Protein AF-A0A9D7S8V2-F1 (afdb_monomer_lite)

Radius of gyration: 15.53 Å; chains: 1; bounding box: 40×27×44 Å

Foldseek 3Di:
DDLPFDKDWDQDLPDNFKIKIKGWDWDADPPPVDGDIWTFFIFIWMWGCPPPVRNIDTPGPGHTDGGGTWDSDDFDKDQDPVNRDMDTDTHHDPPRD

Secondary structure (DSSP, 8-state):
-------EEEEETTEEEEEEEEEEEEEEE--TTS-EEEEEEEEEEEEETTSGGGT-EEEEEEEEEEEEEE-SS--EEEE-TTSS-EEEE-PBPSS--

Structure (mmCIF, N/CA/C/O backbone):
data_AF-A0A9D7S8V2-F1
#
_entry.id   AF-A0A9D7S8V2-F1
#
loop_
_atom_site.group_PDB
_atom_site.id
_atom_site.type_symbol
_atom_site.label_atom_id
_atom_site.label_alt_id
_atom_site.label_comp_id
_atom_site.label_asym_id
_atom_site.label_entity_id
_atom_site.label_seq_id
_atom_site.pdbx_PDB_ins_code
_atom_site.Cartn_x
_atom_site.Cartn_y
_atom_site.Cartn_z
_atom_site.occupancy
_atom_site.B_iso_or_equiv
_atom_site.auth_seq_id
_atom_site.auth_comp_id
_atom_site.auth_asym_id
_atom_site.auth_atom_id
_atom_site.pdbx_PDB_model_num
ATOM 1 N N . MET A 1 1 ? 4.773 19.030 -14.272 1.00 32.81 1 MET A N 1
ATOM 2 C CA . MET A 1 1 ? 4.526 17.577 -14.368 1.00 32.81 1 MET A CA 1
ATOM 3 C C . MET A 1 1 ? 4.201 17.094 -12.968 1.00 32.81 1 MET A C 1
ATOM 5 O O . MET A 1 1 ? 5.073 17.131 -12.114 1.00 32.81 1 MET A O 1
ATOM 9 N N . GLN A 1 2 ? 2.929 16.815 -12.694 1.00 28.98 2 GLN A N 1
ATOM 10 C CA . GLN A 1 2 ? 2.450 16.420 -11.370 1.00 28.98 2 GLN A CA 1
ATOM 11 C C . GLN A 1 2 ? 2.444 14.891 -11.326 1.00 28.98 2 GLN A C 1
ATOM 13 O O . GLN A 1 2 ? 1.651 14.265 -12.023 1.00 28.98 2 GLN A O 1
ATOM 18 N N . LEU A 1 3 ? 3.374 14.294 -10.577 1.00 36.06 3 LEU A N 1
ATOM 19 C CA . LEU A 1 3 ? 3.344 12.865 -10.270 1.00 36.06 3 LEU A CA 1
ATOM 20 C C . LEU A 1 3 ? 2.134 12.625 -9.362 1.00 36.06 3 LEU A C 1
ATOM 22 O O . LEU A 1 3 ? 2.135 13.013 -8.195 1.00 36.06 3 LEU A O 1
ATOM 26 N N . LEU A 1 4 ? 1.066 12.054 -9.916 1.00 40.12 4 LEU A N 1
ATOM 27 C CA . LEU A 1 4 ? -0.081 11.600 -9.136 1.00 40.12 4 LEU A CA 1
ATOM 28 C C . LEU A 1 4 ? 0.312 10.292 -8.444 1.00 40.12 4 LEU A C 1
ATOM 30 O O . LEU A 1 4 ? 0.123 9.208 -8.990 1.00 40.12 4 LEU A O 1
ATOM 34 N N . MET A 1 5 ? 0.875 10.394 -7.239 1.00 42.72 5 MET A N 1
ATOM 35 C CA . MET A 1 5 ? 0.991 9.239 -6.353 1.00 42.72 5 MET A CA 1
ATOM 36 C C . MET A 1 5 ? -0.406 8.847 -5.859 1.00 42.72 5 MET A C 1
ATOM 38 O O . MET A 1 5 ? -0.986 9.510 -4.998 1.00 42.72 5 MET A O 1
ATOM 42 N N . GLN A 1 6 ? -0.953 7.777 -6.430 1.00 58.66 6 GLN A N 1
ATOM 43 C CA . GLN A 1 6 ? -2.271 7.245 -6.088 1.00 58.66 6 GLN A CA 1
ATOM 44 C C . GLN A 1 6 ? -2.144 6.320 -4.870 1.00 58.66 6 GLN A C 1
ATOM 46 O O . GLN A 1 6 ? -1.473 5.291 -4.937 1.00 58.66 6 GLN A O 1
ATOM 51 N N . HIS A 1 7 ? -2.791 6.690 -3.767 1.00 56.12 7 HIS A N 1
ATOM 52 C CA . HIS A 1 7 ? -2.825 5.932 -2.516 1.00 56.12 7 HIS A CA 1
ATOM 53 C C . HIS A 1 7 ? -4.274 5.558 -2.200 1.00 56.12 7 HIS A C 1
ATOM 55 O O . HIS A 1 7 ? -5.143 6.427 -2.244 1.00 56.12 7 HIS A O 1
ATOM 61 N N . TYR A 1 8 ? -4.533 4.293 -1.860 1.00 61.78 8 TYR A N 1
ATOM 62 C CA . TYR A 1 8 ? -5.867 3.832 -1.465 1.00 61.78 8 TYR A CA 1
ATOM 63 C C . TYR A 1 8 ? -5.847 3.280 -0.042 1.00 61.78 8 TYR A C 1
ATOM 65 O O . TYR A 1 8 ? -5.022 2.424 0.284 1.00 61.78 8 TYR A O 1
ATOM 73 N N . LEU A 1 9 ? -6.769 3.774 0.784 1.00 58.94 9 LEU A N 1
ATOM 74 C CA . LEU A 1 9 ? -6.957 3.377 2.176 1.00 58.94 9 LEU A CA 1
ATOM 75 C C . LEU A 1 9 ? -8.248 2.559 2.297 1.00 58.94 9 LEU A C 1
ATOM 77 O O . LEU A 1 9 ? -9.310 3.038 1.898 1.00 58.94 9 LEU A O 1
ATOM 81 N N . PHE A 1 10 ? -8.166 1.363 2.878 1.00 67.50 10 PHE A N 1
ATOM 82 C CA . PHE A 1 10 ? -9.331 0.514 3.145 1.00 67.50 10 PHE A CA 1
ATOM 83 C C . PHE A 1 10 ? -9.467 0.239 4.645 1.00 67.50 10 PHE A C 1
ATOM 85 O O . PHE A 1 10 ? -8.450 -0.043 5.286 1.00 67.50 10 PHE A O 1
ATOM 92 N N . PRO A 1 11 ? -10.687 0.285 5.214 1.00 64.44 11 PRO A N 1
ATOM 93 C CA . PRO A 1 11 ? -10.923 -0.207 6.567 1.00 64.44 11 PRO A CA 1
ATOM 94 C C . PRO A 1 11 ? -10.683 -1.719 6.609 1.00 64.44 11 PRO A C 1
ATOM 96 O O . PRO A 1 11 ? -11.072 -2.450 5.695 1.00 64.44 11 PRO A O 1
ATOM 99 N N . MET A 1 12 ? -10.034 -2.201 7.664 1.00 60.66 12 MET A N 1
ATOM 100 C CA . MET A 1 12 ? -9.774 -3.622 7.845 1.00 60.66 12 MET A CA 1
ATOM 101 C C . MET A 1 12 ? -11.043 -4.326 8.341 1.00 60.66 12 MET A C 1
ATOM 103 O O . MET A 1 12 ? -11.656 -3.906 9.317 1.00 60.66 12 MET A O 1
ATOM 107 N N . PHE A 1 13 ? -11.418 -5.446 7.715 1.00 58.00 13 PHE A N 1
ATOM 108 C CA . PHE A 1 13 ? -12.693 -6.143 7.965 1.00 58.00 13 PHE A CA 1
ATOM 109 C C . PHE A 1 13 ? -12.960 -6.597 9.409 1.00 58.00 13 PHE A C 1
ATOM 111 O O . PHE A 1 13 ? -14.083 -6.975 9.728 1.00 58.00 13 PHE A O 1
ATOM 118 N N . LYS A 1 14 ? -11.958 -6.574 10.293 1.00 62.38 14 LYS A N 1
ATOM 119 C CA . LYS A 1 14 ? -12.080 -7.018 11.691 1.00 62.38 14 LYS A CA 1
ATOM 120 C C . LYS A 1 14 ? -11.806 -5.927 12.726 1.00 62.38 14 LYS A C 1
ATOM 122 O O . LYS A 1 14 ? -11.785 -6.233 13.914 1.00 62.38 14 LYS A O 1
ATOM 127 N N . SER A 1 15 ? -11.582 -4.682 12.307 1.00 69.88 15 SER A N 1
ATOM 128 C CA . SER A 1 15 ? -11.286 -3.587 13.231 1.00 69.88 15 SER A CA 1
ATOM 129 C C . SER A 1 15 ? -11.705 -2.243 12.647 1.00 69.88 15 SER A C 1
ATOM 131 O O . SER A 1 15 ? -11.248 -1.848 11.580 1.00 69.88 15 SER A O 1
ATOM 133 N N . GLU A 1 16 ? -12.541 -1.515 13.386 1.00 79.06 16 GLU A N 1
ATOM 134 C CA . GLU A 1 16 ? -13.035 -0.187 12.993 1.00 79.06 16 GLU A CA 1
ATOM 135 C C . GLU A 1 16 ? -11.929 0.884 12.977 1.00 79.06 16 GLU A C 1
ATOM 137 O O . GLU A 1 16 ? -12.075 1.925 12.338 1.00 79.06 16 GLU A O 1
ATOM 142 N N . ASN A 1 17 ? -10.805 0.618 13.651 1.00 89.56 17 ASN A N 1
ATOM 143 C CA . ASN A 1 17 ? -9.698 1.563 13.805 1.00 89.56 17 ASN A CA 1
ATOM 144 C C . ASN A 1 17 ? -8.427 1.144 13.066 1.00 89.56 17 ASN A C 1
ATOM 146 O O . ASN A 1 17 ? -7.435 1.865 13.130 1.00 89.56 17 ASN A O 1
ATOM 150 N N . GLN A 1 18 ? -8.431 0.003 12.374 1.00 91.06 18 GLN A N 1
ATOM 151 C CA . GLN A 1 18 ? -7.281 -0.426 11.587 1.00 91.06 18 GLN A CA 1
ATOM 152 C C . GLN A 1 18 ? -7.566 -0.308 10.101 1.00 91.06 18 GLN A C 1
ATOM 154 O O . GLN A 1 18 ? -8.638 -0.662 9.613 1.00 91.06 18 GLN A O 1
ATOM 159 N N . TYR A 1 19 ? -6.567 0.172 9.376 1.00 90.31 19 TYR A N 1
ATOM 160 C CA . TYR A 1 19 ? -6.645 0.437 7.951 1.00 90.31 19 TYR A CA 1
ATOM 161 C C . TYR A 1 19 ? -5.464 -0.205 7.237 1.00 90.31 19 TYR A C 1
ATOM 163 O O . TYR A 1 19 ? -4.368 -0.301 7.788 1.00 90.31 19 TYR A O 1
ATOM 171 N N . ILE A 1 20 ? -5.683 -0.611 5.990 1.00 91.50 20 ILE A N 1
ATOM 172 C CA . ILE A 1 20 ? -4.621 -1.058 5.089 1.00 91.50 20 ILE A CA 1
ATOM 173 C C . ILE A 1 20 ? -4.440 -0.003 4.001 1.00 91.50 20 ILE A C 1
ATOM 175 O O . ILE A 1 20 ? -5.399 0.407 3.344 1.00 91.50 20 ILE A O 1
ATOM 179 N N . LEU A 1 21 ? -3.195 0.424 3.813 1.00 92.06 21 LEU A N 1
ATOM 180 C CA . LEU A 1 21 ? -2.768 1.353 2.779 1.00 92.06 21 LEU A CA 1
ATOM 181 C C . LEU A 1 21 ? -2.008 0.597 1.693 1.00 92.06 21 LEU A C 1
ATOM 183 O O . LEU A 1 21 ? -0.872 0.180 1.920 1.00 92.06 21 LEU A O 1
ATOM 187 N N . PHE A 1 22 ? -2.591 0.487 0.501 1.00 92.81 22 PHE A N 1
ATOM 188 C CA . PHE A 1 22 ? -1.886 -0.038 -0.669 1.00 92.81 22 PHE A CA 1
ATOM 189 C C . PHE A 1 22 ? -1.205 1.091 -1.432 1.0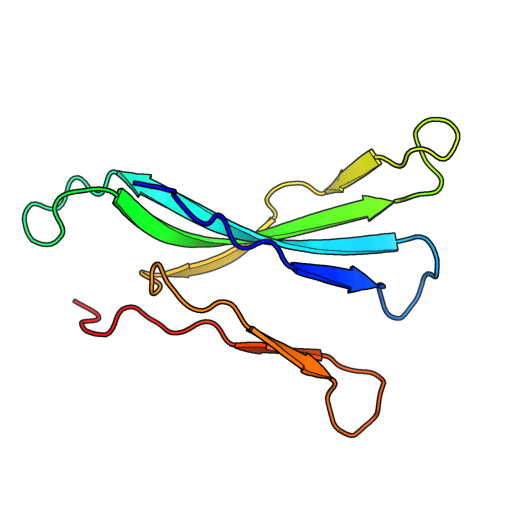0 92.81 22 PHE A C 1
ATOM 191 O O . PHE A 1 22 ? -1.804 2.141 -1.686 1.00 92.81 22 PHE A O 1
ATOM 198 N N . HIS A 1 23 ? 0.048 0.863 -1.813 1.00 92.31 23 HIS A N 1
ATOM 199 C CA . HIS A 1 23 ? 0.843 1.829 -2.555 1.00 92.31 23 HIS A CA 1
ATOM 200 C C . HIS A 1 23 ? 1.821 1.134 -3.502 1.00 92.31 23 HIS A C 1
ATOM 202 O O . HIS A 1 23 ? 2.260 0.003 -3.282 1.00 92.31 23 HIS A O 1
ATOM 208 N N . LYS A 1 24 ? 2.140 1.827 -4.592 1.00 92.38 24 LYS A N 1
ATOM 209 C CA . LYS A 1 24 ? 3.115 1.377 -5.582 1.00 92.38 24 LYS A CA 1
ATOM 210 C C . LYS A 1 24 ? 4.515 1.802 -5.160 1.00 92.38 24 LYS A C 1
ATOM 212 O O . LYS A 1 24 ? 4.698 2.904 -4.649 1.00 92.38 24 LYS A O 1
ATOM 217 N N . PHE A 1 25 ? 5.488 0.938 -5.410 1.00 92.94 25 PHE A N 1
ATOM 218 C CA . PHE A 1 25 ? 6.897 1.258 -5.246 1.00 92.94 25 PHE A CA 1
ATOM 219 C C . PHE A 1 25 ? 7.506 1.581 -6.605 1.00 92.94 25 PHE A C 1
ATOM 221 O O . PHE A 1 25 ? 7.561 0.714 -7.480 1.00 92.94 25 PHE A O 1
ATOM 228 N N . GLU A 1 26 ? 7.919 2.834 -6.770 1.00 90.44 26 GLU A N 1
ATOM 229 C CA . GLU A 1 26 ? 8.599 3.330 -7.960 1.00 90.44 26 GLU A CA 1
ATOM 230 C C . GLU A 1 26 ? 10.109 3.386 -7.703 1.00 90.44 26 GLU A C 1
ATOM 232 O O . GLU A 1 26 ? 10.560 3.971 -6.717 1.00 90.44 26 GLU A O 1
ATOM 237 N N . GLU A 1 27 ? 10.890 2.781 -8.589 1.00 89.06 27 GLU A N 1
ATOM 238 C CA . GLU A 1 27 ? 12.350 2.783 -8.536 1.00 89.06 27 GLU A CA 1
ATOM 239 C C . GLU A 1 27 ? 12.951 3.034 -9.918 1.00 89.06 27 GLU A C 1
ATOM 241 O O . GLU A 1 27 ? 12.269 2.967 -10.941 1.00 89.06 27 GLU A O 1
ATOM 246 N N . PHE A 1 28 ? 14.239 3.365 -9.954 1.00 86.00 28 PHE A N 1
ATOM 247 C CA . PHE A 1 28 ? 14.958 3.513 -11.213 1.00 86.00 28 PHE A CA 1
ATOM 248 C C . PHE A 1 28 ? 15.356 2.136 -11.745 1.00 86.00 28 PHE A C 1
ATOM 250 O O . PHE A 1 28 ? 16.100 1.416 -11.079 1.00 86.00 28 PHE A O 1
ATOM 257 N N . ASP A 1 29 ? 14.897 1.795 -12.949 1.00 77.94 29 ASP A N 1
ATOM 258 C CA . ASP A 1 29 ? 15.298 0.558 -13.618 1.00 77.94 29 ASP A CA 1
ATOM 259 C C . ASP A 1 29 ? 16.608 0.784 -14.388 1.00 77.94 29 ASP A C 1
ATOM 261 O O . ASP A 1 29 ? 16.640 1.598 -15.319 1.00 77.94 29 ASP A O 1
ATOM 265 N N . PRO A 1 30 ? 17.709 0.092 -14.040 1.00 73.12 30 PRO A N 1
ATOM 266 C CA . PRO A 1 30 ? 18.950 0.198 -14.794 1.00 73.12 30 PRO A CA 1
ATOM 267 C C . PRO A 1 30 ? 18.869 -0.498 -16.161 1.00 73.12 30 PRO A C 1
ATOM 269 O O . PRO A 1 30 ? 19.804 -0.363 -16.952 1.00 73.12 30 PRO A O 1
ATOM 272 N N . ASN A 1 31 ? 17.801 -1.250 -16.458 1.00 76.75 31 ASN A N 1
ATOM 273 C CA . ASN A 1 31 ? 17.623 -1.897 -17.747 1.00 76.75 31 ASN A CA 1
ATOM 274 C C . ASN A 1 31 ? 17.455 -0.840 -18.858 1.00 76.75 31 ASN A C 1
ATOM 276 O O . ASN A 1 31 ? 16.445 -0.134 -18.897 1.00 76.75 31 ASN A O 1
ATOM 280 N N . PRO A 1 32 ? 18.381 -0.763 -19.834 1.00 72.81 32 PRO A N 1
ATOM 281 C CA . PRO A 1 32 ? 18.306 0.213 -20.922 1.00 72.81 32 PRO A CA 1
ATOM 282 C C . PRO A 1 32 ? 17.092 0.018 -21.847 1.00 72.81 32 PRO A C 1
ATOM 284 O O . PRO A 1 32 ? 16.787 0.907 -22.637 1.00 72.81 32 PRO A O 1
ATOM 287 N N . GLN A 1 33 ? 16.394 -1.120 -21.759 1.00 72.19 33 GLN A N 1
ATOM 288 C CA . GLN A 1 33 ? 15.137 -1.383 -22.474 1.00 72.19 33 GLN A CA 1
ATOM 289 C C . GLN A 1 33 ? 13.917 -0.753 -21.779 1.00 72.19 33 GLN A C 1
ATOM 291 O O . GLN A 1 33 ? 12.880 -0.573 -22.415 1.00 72.19 33 GLN A O 1
ATOM 296 N N . LEU A 1 34 ? 14.038 -0.386 -20.498 1.00 68.81 34 LEU A N 1
ATOM 297 C CA . LEU A 1 34 ? 13.006 0.276 -19.695 1.00 68.81 34 LEU A CA 1
ATOM 298 C C . LEU A 1 34 ? 13.570 1.533 -19.003 1.00 68.81 34 LEU A C 1
ATOM 300 O O . LEU A 1 34 ? 13.501 1.641 -17.781 1.00 68.81 34 LEU A O 1
ATOM 304 N N . PRO A 1 35 ? 14.128 2.503 -19.751 1.00 64.88 35 PRO A N 1
ATOM 305 C CA . PRO A 1 35 ? 14.838 3.619 -19.145 1.00 64.88 35 PRO A CA 1
ATOM 306 C C . PRO A 1 35 ? 13.895 4.507 -18.323 1.00 64.88 35 PRO A C 1
ATOM 308 O O . PRO A 1 35 ? 12.893 5.011 -18.837 1.00 64.88 35 PRO A O 1
ATOM 311 N N . GLY A 1 36 ? 14.253 4.744 -17.058 1.00 79.38 36 GLY A N 1
ATOM 312 C CA . GLY A 1 36 ? 13.585 5.704 -16.180 1.00 79.38 36 GLY A CA 1
ATOM 313 C C . GLY A 1 36 ? 12.951 5.077 -14.942 1.00 79.38 36 GLY A C 1
ATOM 314 O O . GLY A 1 36 ? 13.369 4.026 -14.460 1.00 79.38 36 GLY A O 1
ATOM 315 N N . ALA A 1 37 ? 11.962 5.779 -14.394 1.00 84.62 37 ALA A N 1
ATOM 316 C CA . ALA A 1 37 ? 11.241 5.335 -13.216 1.00 84.62 37 ALA A CA 1
ATOM 317 C C . ALA A 1 37 ? 10.209 4.255 -13.595 1.00 84.62 37 ALA A C 1
ATOM 319 O O . ALA A 1 37 ? 9.457 4.395 -14.565 1.00 84.62 37 ALA A O 1
ATOM 320 N N . THR A 1 38 ? 10.216 3.142 -12.866 1.00 88.12 38 THR A N 1
ATOM 321 C CA . THR A 1 38 ? 9.371 1.969 -13.098 1.00 88.12 38 THR A CA 1
ATOM 322 C C . THR A 1 38 ? 8.699 1.561 -11.796 1.00 88.12 38 THR A C 1
ATOM 324 O O . THR A 1 38 ? 9.278 1.711 -10.723 1.00 88.12 38 THR A O 1
ATOM 327 N N . VAL A 1 39 ? 7.494 1.000 -11.876 1.00 90.88 39 VAL A N 1
ATOM 328 C CA . VAL A 1 39 ? 6.848 0.394 -10.709 1.00 90.88 39 VAL A CA 1
ATOM 329 C C . VAL A 1 39 ? 7.177 -1.091 -10.687 1.00 90.88 39 VAL A C 1
ATOM 331 O O . VAL A 1 39 ? 6.777 -1.814 -11.600 1.00 90.88 39 VAL A O 1
ATOM 334 N N . THR A 1 40 ? 7.873 -1.552 -9.651 1.00 91.50 40 THR A N 1
ATOM 335 C CA . THR A 1 40 ? 8.267 -2.967 -9.512 1.00 91.50 40 THR A CA 1
ATOM 336 C C . THR A 1 40 ? 7.543 -3.701 -8.398 1.00 91.50 40 THR A C 1
ATOM 338 O O . THR A 1 40 ? 7.589 -4.931 -8.348 1.00 91.50 40 THR A O 1
ATOM 341 N N . LYS A 1 41 ? 6.876 -2.980 -7.488 1.00 93.19 41 LYS A N 1
ATOM 342 C CA . LYS A 1 41 ? 6.193 -3.610 -6.353 1.00 93.19 41 LYS A CA 1
ATOM 343 C C . LYS A 1 41 ? 4.857 -2.960 -6.054 1.00 93.19 41 LYS A C 1
ATOM 345 O O . LYS A 1 41 ? 4.702 -1.739 -6.135 1.00 93.19 41 LYS A O 1
ATOM 350 N N . LEU A 1 42 ? 3.911 -3.797 -5.650 1.00 94.31 42 LEU A N 1
ATOM 351 C CA . LEU A 1 42 ? 2.758 -3.379 -4.869 1.00 94.31 42 LEU A CA 1
ATOM 352 C C . LEU A 1 42 ? 3.048 -3.721 -3.413 1.00 94.31 42 LEU A C 1
ATOM 354 O O . LEU A 1 42 ? 3.332 -4.876 -3.085 1.00 94.31 42 LEU A O 1
ATOM 358 N N . LEU A 1 43 ? 2.966 -2.712 -2.559 1.00 96.00 43 LEU A N 1
ATOM 359 C CA . LEU A 1 43 ? 3.217 -2.826 -1.134 1.00 96.00 43 LEU A CA 1
ATOM 360 C C . LEU A 1 43 ? 1.955 -2.466 -0.354 1.00 96.00 43 LEU A C 1
ATOM 362 O O . LEU A 1 43 ? 1.118 -1.688 -0.823 1.00 96.00 43 LEU A O 1
ATOM 366 N N . TYR A 1 44 ? 1.849 -2.995 0.860 1.00 94.75 44 TYR A N 1
ATOM 367 C CA . TYR A 1 44 ? 0.858 -2.559 1.830 1.00 94.75 44 TYR A CA 1
ATOM 368 C C . TYR A 1 44 ? 1.511 -2.090 3.130 1.00 94.75 44 TYR A C 1
ATOM 370 O O . TYR A 1 44 ? 2.623 -2.488 3.477 1.00 94.75 44 TYR A O 1
ATOM 378 N N . SER A 1 45 ? 0.803 -1.232 3.852 1.00 95.81 45 SER A N 1
ATOM 379 C CA . SER A 1 45 ? 1.122 -0.858 5.228 1.00 95.81 45 SER A CA 1
ATOM 380 C C . SER A 1 45 ? -0.151 -0.915 6.064 1.00 95.81 45 SER A C 1
ATOM 382 O O . SER A 1 45 ? -1.224 -0.580 5.559 1.00 95.81 45 SER A O 1
ATOM 384 N N . THR A 1 46 ? -0.051 -1.313 7.326 1.00 95.06 46 THR A N 1
ATOM 385 C CA . THR A 1 46 ? -1.165 -1.266 8.277 1.00 95.06 46 THR A CA 1
ATOM 386 C C . THR A 1 46 ? -1.059 -0.014 9.133 1.00 95.06 46 THR A C 1
ATOM 388 O O . THR A 1 46 ? 0.018 0.345 9.608 1.00 95.06 46 THR A O 1
ATOM 391 N N . VAL A 1 47 ? -2.187 0.656 9.331 1.00 95.25 47 VAL A N 1
ATOM 392 C CA . VAL A 1 47 ? -2.315 1.836 10.187 1.00 95.25 47 VAL A CA 1
ATOM 393 C C . VAL A 1 47 ? -3.305 1.510 11.290 1.00 95.25 47 VAL A C 1
ATOM 395 O O . VAL A 1 47 ? -4.410 1.061 10.997 1.00 95.25 47 VAL A O 1
ATOM 398 N N . ASP A 1 48 ? -2.923 1.748 12.540 1.00 95.12 48 ASP A N 1
ATOM 399 C CA . ASP A 1 48 ? -3.812 1.641 13.694 1.00 95.12 48 ASP A CA 1
ATOM 400 C C . ASP A 1 48 ? -4.102 3.037 14.250 1.00 95.12 48 ASP A C 1
ATOM 402 O O . ASP A 1 48 ? -3.216 3.697 14.793 1.00 95.12 48 ASP A O 1
ATOM 406 N N . MET A 1 49 ? -5.350 3.488 14.108 1.00 94.75 49 MET A N 1
ATOM 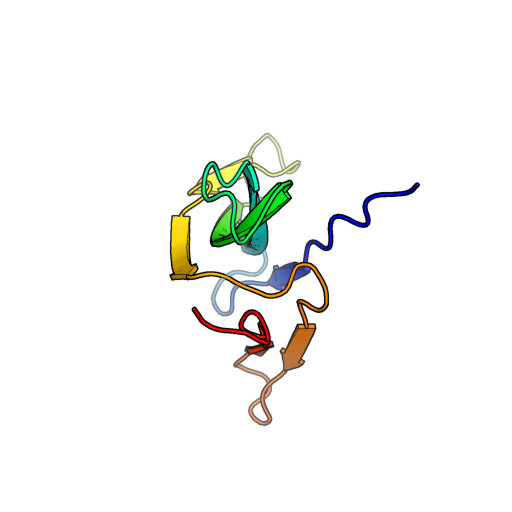407 C CA . MET A 1 49 ? -5.807 4.821 14.512 1.00 94.75 49 MET A CA 1
ATOM 408 C C . MET A 1 49 ? -5.950 4.989 16.027 1.00 94.75 49 MET A C 1
ATOM 410 O O . MET A 1 49 ? -6.135 6.108 16.498 1.00 94.75 49 MET A O 1
ATOM 414 N N . THR A 1 50 ? -5.846 3.911 16.810 1.00 95.19 50 THR A N 1
ATOM 415 C CA . THR A 1 50 ? -5.859 3.997 18.280 1.00 95.19 50 THR A CA 1
ATOM 416 C C . THR A 1 50 ? -4.516 4.451 18.856 1.00 95.19 50 THR A C 1
ATOM 418 O O . THR A 1 50 ? -4.450 4.911 19.998 1.00 95.19 50 THR A O 1
ATOM 421 N N . LEU A 1 51 ? -3.442 4.345 18.068 1.00 95.81 51 LEU A N 1
ATOM 422 C CA . LEU A 1 5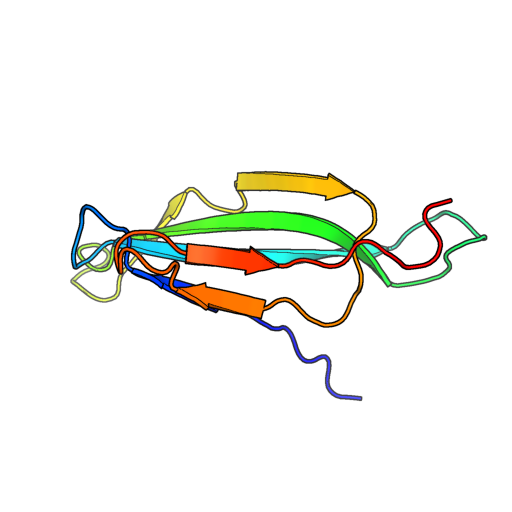1 ? -2.086 4.693 18.477 1.00 95.81 51 LEU A CA 1
ATOM 423 C C . LEU A 1 51 ? -1.828 6.202 18.396 1.00 95.81 51 LEU A C 1
ATOM 425 O O . LEU A 1 51 ? -2.667 6.983 17.944 1.00 95.81 51 LEU A O 1
ATOM 429 N N . ASN A 1 52 ? -0.649 6.612 18.875 1.00 96.25 52 ASN A N 1
ATOM 430 C CA . ASN A 1 52 ? -0.185 8.000 18.854 1.00 96.25 52 ASN A CA 1
ATOM 431 C C . ASN A 1 52 ? -1.241 8.987 19.393 1.00 96.25 52 ASN A C 1
ATOM 433 O O . ASN A 1 52 ? -1.599 9.956 18.733 1.00 96.25 52 ASN A O 1
ATOM 437 N N . ASN A 1 53 ? -1.799 8.707 20.576 1.00 95.56 53 ASN A N 1
ATOM 438 C CA . ASN A 1 53 ? -2.862 9.510 21.200 1.00 95.56 53 ASN A CA 1
ATOM 439 C C . ASN A 1 53 ? -4.100 9.737 20.302 1.00 95.56 53 ASN A C 1
ATOM 441 O O . ASN A 1 53 ? -4.718 10.798 20.361 1.00 95.56 53 ASN A O 1
ATOM 445 N N . GLY A 1 54 ? -4.454 8.757 19.465 1.00 92.00 54 GLY A N 1
ATOM 446 C CA . GLY A 1 54 ? -5.599 8.828 18.552 1.00 92.00 54 GLY A CA 1
ATOM 447 C C . GLY A 1 54 ? -5.308 9.474 17.192 1.00 92.00 54 GLY A C 1
ATOM 448 O O . GLY A 1 54 ? -6.218 9.589 16.375 1.00 92.00 54 GLY A O 1
ATOM 449 N N . TYR A 1 55 ? -4.065 9.892 16.919 1.00 93.19 55 TYR A N 1
ATOM 450 C CA . TYR A 1 55 ? -3.653 10.361 15.586 1.00 93.19 55 TYR A CA 1
ATOM 451 C C . TYR A 1 55 ? -3.296 9.216 14.630 1.00 93.19 55 TYR A C 1
ATOM 453 O O . TYR A 1 55 ? -3.164 9.436 13.426 1.00 93.19 55 TYR A O 1
ATOM 461 N N . GLY A 1 56 ? -3.161 8.005 15.167 1.00 94.75 56 GLY A N 1
ATOM 462 C CA . GLY A 1 56 ? -2.780 6.809 14.443 1.00 94.75 56 GLY A CA 1
ATOM 463 C C . GLY A 1 56 ? -1.278 6.654 14.237 1.00 94.75 56 GLY A C 1
ATOM 464 O O . GLY A 1 56 ? -0.512 7.620 14.285 1.00 94.75 56 GLY A O 1
ATOM 465 N N . ASP A 1 57 ? -0.861 5.408 14.027 1.00 97.19 57 ASP A N 1
ATOM 466 C CA . ASP A 1 57 ? 0.521 5.058 13.702 1.00 97.19 57 ASP A CA 1
ATOM 467 C C . ASP A 1 57 ? 0.591 3.848 12.759 1.00 97.19 57 ASP A C 1
ATOM 469 O O . ASP A 1 57 ? -0.329 3.026 12.702 1.00 97.19 57 ASP A O 1
ATOM 473 N N . VAL A 1 58 ? 1.682 3.748 12.000 1.00 96.00 58 VAL A N 1
ATOM 474 C CA . VAL A 1 58 ? 1.943 2.625 11.093 1.00 96.00 58 VAL A CA 1
ATOM 475 C C . VAL A 1 58 ? 2.507 1.460 11.902 1.00 96.00 58 VAL A C 1
ATOM 477 O O . VAL A 1 58 ? 3.591 1.567 12.470 1.00 96.00 58 VAL A O 1
ATOM 480 N N . THR A 1 59 ? 1.802 0.332 11.925 1.00 95.56 59 THR A N 1
ATOM 481 C CA . THR A 1 59 ? 2.203 -0.857 12.697 1.00 95.56 59 THR A CA 1
ATOM 482 C C . THR A 1 59 ? 3.011 -1.855 11.871 1.00 95.56 59 THR A C 1
ATOM 484 O O . THR A 1 59 ? 3.964 -2.444 12.374 1.00 95.56 59 THR A O 1
ATOM 487 N N . GLU A 1 60 ? 2.702 -1.983 10.582 1.00 96.06 60 GLU A N 1
ATOM 488 C CA . GLU A 1 60 ? 3.491 -2.711 9.590 1.00 96.06 60 GLU A CA 1
ATOM 489 C C . GLU A 1 60 ? 3.691 -1.802 8.385 1.00 96.06 60 GLU A C 1
ATOM 491 O O . GLU A 1 60 ? 2.745 -1.197 7.879 1.00 96.06 60 GLU A O 1
ATOM 496 N N . LYS A 1 61 ? 4.929 -1.692 7.907 1.00 96.12 61 LYS A N 1
ATOM 497 C CA . LYS A 1 61 ? 5.278 -0.772 6.825 1.00 96.12 61 LYS A CA 1
ATOM 498 C C . LYS A 1 61 ? 5.839 -1.529 5.633 1.00 96.12 61 LYS A C 1
ATOM 500 O O . LYS A 1 61 ? 6.706 -2.380 5.815 1.00 96.12 61 LYS A O 1
ATOM 505 N N . ASN A 1 62 ? 5.405 -1.151 4.431 1.00 96.31 62 ASN A N 1
ATOM 506 C CA . ASN A 1 62 ? 5.997 -1.564 3.154 1.00 96.31 62 ASN A CA 1
ATOM 507 C C . ASN A 1 62 ? 6.091 -3.091 2.982 1.00 96.31 62 ASN A C 1
ATOM 509 O O . ASN A 1 62 ? 7.075 -3.609 2.454 1.00 96.31 62 ASN A O 1
ATOM 513 N N . GLN A 1 63 ? 5.077 -3.811 3.448 1.00 97.75 63 GLN A N 1
ATOM 514 C CA . GLN A 1 63 ? 4.979 -5.255 3.297 1.00 97.75 63 GLN A CA 1
ATOM 515 C C . GLN A 1 63 ? 4.689 -5.614 1.838 1.00 97.75 63 GLN A C 1
ATOM 517 O O . GLN A 1 63 ? 3.875 -4.967 1.175 1.00 97.75 63 GLN A O 1
ATOM 522 N N . LEU A 1 64 ? 5.379 -6.629 1.321 1.00 96.56 64 LEU A N 1
ATOM 523 C CA . LEU A 1 64 ? 5.299 -7.009 -0.086 1.00 96.56 64 LEU A CA 1
ATOM 524 C C . LEU A 1 64 ? 3.986 -7.738 -0.394 1.00 96.56 64 LEU A C 1
ATOM 526 O O . LEU A 1 64 ? 3.694 -8.760 0.220 1.00 96.56 64 LEU A O 1
ATOM 530 N N . VAL A 1 65 ? 3.234 -7.250 -1.385 1.00 94.69 65 VAL A N 1
ATOM 531 C CA . VAL A 1 65 ? 2.072 -7.962 -1.950 1.00 94.69 65 VAL A CA 1
ATOM 532 C C . VAL A 1 65 ? 2.468 -8.665 -3.245 1.00 94.69 65 VAL A C 1
ATOM 534 O O . VAL A 1 65 ? 2.207 -9.851 -3.422 1.00 94.69 65 VAL A O 1
ATOM 537 N N . ILE A 1 66 ? 3.081 -7.916 -4.168 1.00 93.62 66 ILE A N 1
ATOM 538 C CA . ILE A 1 66 ? 3.470 -8.380 -5.507 1.00 93.62 66 ILE A CA 1
ATOM 539 C C . ILE A 1 66 ? 4.813 -7.747 -5.864 1.00 93.62 66 ILE A C 1
ATOM 541 O O . ILE A 1 66 ? 4.979 -6.540 -5.692 1.00 93.62 66 ILE A O 1
ATOM 545 N N . GLU A 1 67 ? 5.732 -8.539 -6.414 1.00 92.69 67 GLU A N 1
ATOM 546 C CA . GLU A 1 67 ? 6.994 -8.084 -7.010 1.00 92.69 67 GLU A CA 1
ATOM 547 C C . GLU A 1 67 ? 6.997 -8.423 -8.507 1.00 92.69 67 GLU A C 1
ATOM 549 O O . GLU A 1 67 ? 7.207 -9.570 -8.899 1.00 92.69 67 GLU A O 1
ATOM 554 N N . LYS A 1 68 ? 6.667 -7.433 -9.343 1.00 88.50 68 LYS A N 1
ATOM 555 C CA . LYS A 1 68 ? 6.611 -7.525 -10.809 1.00 88.50 68 LYS A CA 1
ATOM 556 C C . LYS A 1 68 ? 6.613 -6.117 -11.411 1.00 88.50 68 LYS A C 1
ATOM 558 O O . LYS A 1 68 ? 6.178 -5.171 -10.765 1.00 88.50 68 LYS A O 1
ATOM 563 N N . HIS A 1 69 ? 7.008 -5.969 -12.673 1.00 88.31 69 HIS A N 1
ATOM 564 C CA . HIS A 1 69 ? 6.743 -4.739 -13.420 1.00 88.31 69 HIS A CA 1
ATOM 565 C C . HIS A 1 69 ? 5.234 -4.474 -13.551 1.00 88.31 69 HIS A C 1
ATOM 567 O O . HIS A 1 69 ? 4.498 -5.199 -14.224 1.00 88.31 69 HIS A O 1
ATOM 573 N N . LEU A 1 70 ? 4.774 -3.407 -12.906 1.00 89.56 70 LEU A N 1
ATOM 574 C CA . LEU A 1 70 ? 3.387 -2.958 -12.917 1.00 89.56 70 LEU A CA 1
ATOM 575 C C . LEU A 1 70 ? 3.245 -1.717 -13.799 1.00 89.56 70 LEU A C 1
ATOM 577 O O . LEU A 1 70 ? 4.207 -0.993 -14.070 1.00 89.56 70 LEU A O 1
ATOM 581 N N . SER A 1 71 ? 2.019 -1.447 -14.236 1.00 88.25 71 SER A N 1
ATOM 582 C CA . SER A 1 71 ? 1.700 -0.161 -14.848 1.00 88.25 71 SER A CA 1
ATOM 583 C C . SER A 1 71 ? 1.967 0.970 -13.850 1.00 88.25 71 SER A C 1
ATOM 585 O O . SER A 1 71 ? 1.637 0.856 -12.665 1.00 88.25 71 SER A O 1
ATOM 587 N N . GLY A 1 72 ? 2.518 2.091 -14.325 1.00 82.12 72 GLY A N 1
ATOM 588 C CA . GLY A 1 72 ? 2.620 3.315 -13.524 1.00 82.12 72 GLY A CA 1
ATOM 589 C C . GLY A 1 72 ? 1.236 3.858 -13.145 1.00 82.12 72 GLY A C 1
ATOM 590 O O . GLY A 1 72 ? 0.991 4.206 -11.990 1.00 82.12 72 GLY A O 1
ATOM 591 N N . GLY A 1 73 ? 0.287 3.821 -14.085 1.00 78.50 73 GLY A N 1
ATOM 592 C CA . GLY A 1 73 ? -1.102 4.250 -13.886 1.00 78.50 73 GLY A CA 1
ATOM 593 C C . GLY A 1 73 ? -2.002 3.198 -13.225 1.00 78.50 73 GLY A C 1
ATOM 594 O O . GLY A 1 73 ? -1.652 2.023 -13.136 1.00 78.50 73 GLY A O 1
ATOM 595 N N . ASP A 1 74 ? -3.172 3.637 -12.755 1.00 78.06 74 ASP A N 1
ATOM 596 C CA . ASP A 1 74 ? -4.350 2.782 -12.521 1.00 78.06 74 ASP A CA 1
ATOM 597 C C . ASP A 1 74 ? -4.241 1.713 -11.415 1.00 78.06 74 ASP A C 1
ATOM 599 O O . ASP A 1 74 ? -4.400 0.523 -11.657 1.00 78.06 74 ASP A O 1
ATOM 603 N N . LEU A 1 75 ? -4.023 2.122 -10.162 1.00 86.00 75 LEU A N 1
ATOM 604 C CA . LEU A 1 75 ? -4.458 1.303 -9.020 1.00 86.00 75 LEU A CA 1
ATOM 605 C C . LEU A 1 75 ? -5.943 1.593 -8.809 1.00 86.00 75 LEU A C 1
ATOM 607 O O . LEU A 1 75 ? -6.305 2.763 -8.727 1.00 86.00 75 LEU A O 1
ATOM 611 N N . THR A 1 76 ? -6.801 0.578 -8.767 1.00 87.62 76 THR A N 1
ATOM 612 C CA . THR A 1 76 ? -8.233 0.760 -8.482 1.00 87.62 76 THR A CA 1
ATOM 613 C C . THR A 1 76 ? -8.713 -0.308 -7.520 1.00 87.62 76 THR A C 1
ATOM 615 O O . THR A 1 76 ? -8.115 -1.380 -7.415 1.00 87.62 76 THR A O 1
ATOM 618 N N . ALA A 1 77 ? -9.799 -0.020 -6.812 1.00 85.88 77 ALA A N 1
ATOM 619 C CA . ALA A 1 77 ? -10.446 -1.009 -5.978 1.00 85.88 77 ALA A CA 1
ATOM 620 C C . ALA A 1 77 ? -11.960 -0.894 -6.049 1.00 85.88 77 ALA A C 1
ATOM 622 O O . ALA A 1 77 ? -12.514 0.198 -6.174 1.00 85.88 77 ALA A O 1
ATOM 623 N N . THR A 1 78 ? -12.619 -2.036 -5.931 1.00 85.12 78 THR A N 1
ATOM 624 C CA . THR A 1 78 ? -14.070 -2.131 -5.825 1.00 85.12 78 THR A CA 1
ATOM 625 C C . THR A 1 78 ? -14.430 -3.070 -4.694 1.00 85.12 78 THR A C 1
ATOM 627 O O . THR A 1 78 ? -13.744 -4.062 -4.449 1.00 85.12 78 THR A O 1
ATOM 630 N N . ARG A 1 79 ? -15.534 -2.776 -4.014 1.00 82.31 79 ARG A N 1
ATOM 631 C CA . ARG A 1 79 ? -16.118 -3.711 -3.059 1.00 82.31 79 ARG A CA 1
ATOM 632 C C . ARG A 1 79 ? -16.632 -4.939 -3.814 1.00 82.31 79 ARG A C 1
ATOM 634 O O . ARG A 1 79 ? -17.219 -4.805 -4.890 1.00 82.31 79 ARG A O 1
ATOM 641 N N . HIS A 1 80 ? -16.386 -6.117 -3.262 1.00 79.06 80 HIS A N 1
ATOM 642 C CA . HIS A 1 80 ? -16.939 -7.374 -3.734 1.00 79.06 80 HIS A CA 1
ATOM 643 C C . HIS A 1 80 ? -18.445 -7.446 -3.420 1.00 79.06 80 HIS A C 1
ATOM 645 O O . HIS A 1 80 ? -18.974 -6.692 -2.597 1.00 79.06 80 HIS A O 1
ATOM 651 N N . SER A 1 81 ? -19.164 -8.330 -4.114 1.00 85.00 81 SER A N 1
ATOM 652 C CA . SER A 1 81 ? -20.634 -8.400 -4.055 1.00 85.00 81 SER A CA 1
ATOM 653 C C . SER A 1 81 ? -21.199 -8.819 -2.689 1.00 85.00 81 SER A C 1
ATOM 655 O O . SER A 1 81 ? -22.358 -8.536 -2.391 1.00 85.00 81 SER A O 1
ATOM 657 N N . ASP A 1 82 ? -20.377 -9.434 -1.841 1.00 82.56 82 ASP A N 1
ATOM 658 C CA . ASP A 1 82 ? -20.709 -9.837 -0.469 1.00 82.56 82 ASP A CA 1
ATOM 659 C C . ASP A 1 82 ? -20.645 -8.694 0.560 1.00 82.56 82 ASP A C 1
ATOM 661 O O . ASP A 1 82 ? -20.958 -8.909 1.731 1.00 82.56 82 ASP A O 1
ATOM 665 N N . ASN A 1 83 ? -20.250 -7.485 0.138 1.00 71.38 83 ASN A N 1
ATOM 666 C CA . ASN A 1 83 ? -19.985 -6.320 0.991 1.00 71.38 83 ASN A CA 1
ATOM 667 C C . ASN A 1 83 ? -18.914 -6.537 2.079 1.00 71.38 83 ASN A C 1
ATOM 669 O O . ASN A 1 83 ? -18.770 -5.686 2.957 1.00 71.38 83 ASN A O 1
ATOM 673 N N . GLN A 1 84 ? -18.165 -7.635 2.007 1.00 75.31 84 GLN A N 1
ATOM 674 C CA . GLN A 1 84 ? -17.180 -8.065 2.999 1.00 75.31 84 GLN A CA 1
ATOM 675 C C . GLN A 1 84 ? -15.792 -8.284 2.421 1.00 75.31 84 GLN A C 1
ATOM 677 O O . GLN A 1 84 ? -14.870 -8.486 3.195 1.00 75.31 84 GLN A O 1
ATOM 682 N N . ASP A 1 85 ? -15.628 -8.232 1.106 1.00 80.94 85 ASP A N 1
ATOM 683 C CA . ASP A 1 85 ? -14.315 -8.293 0.482 1.00 80.94 85 ASP A CA 1
ATOM 684 C C . ASP A 1 85 ? -14.091 -7.082 -0.430 1.00 80.94 85 ASP A C 1
ATOM 686 O O . ASP A 1 85 ? -15.028 -6.408 -0.872 1.00 80.94 85 ASP A O 1
ATOM 690 N N . TRP A 1 86 ? -12.826 -6.775 -0.711 1.00 83.50 86 TRP A N 1
ATOM 691 C CA . TRP A 1 86 ? -12.433 -5.788 -1.718 1.00 83.50 86 TRP A CA 1
ATOM 692 C C . TRP A 1 86 ? -11.594 -6.468 -2.785 1.00 83.50 86 TRP A C 1
ATOM 694 O O . TRP A 1 86 ? -10.688 -7.245 -2.490 1.00 83.50 86 TRP A O 1
ATOM 704 N N . TRP A 1 87 ? -11.863 -6.129 -4.038 1.00 86.50 87 TRP A N 1
ATOM 705 C CA . TRP A 1 87 ? -10.965 -6.429 -5.138 1.00 86.50 87 TRP A CA 1
ATOM 706 C C . TRP A 1 87 ? -10.084 -5.226 -5.398 1.00 86.50 87 TRP A C 1
ATOM 708 O O . TRP A 1 87 ? -10.584 -4.118 -5.583 1.00 86.50 87 TRP A O 1
ATOM 718 N N . ILE A 1 88 ? -8.779 -5.466 -5.445 1.00 88.12 88 ILE A N 1
ATOM 719 C CA . ILE A 1 88 ? -7.777 -4.476 -5.820 1.00 88.12 88 ILE A CA 1
ATOM 720 C C . ILE A 1 88 ? -7.227 -4.900 -7.172 1.00 88.12 88 ILE A C 1
ATOM 722 O O . ILE A 1 88 ? -6.673 -5.990 -7.312 1.00 88.12 88 ILE A O 1
ATOM 726 N N . LEU A 1 89 ? -7.410 -4.046 -8.173 1.00 89.31 89 LEU A N 1
ATOM 727 C CA . LEU A 1 89 ? -6.941 -4.291 -9.525 1.00 89.31 89 LEU A CA 1
ATOM 728 C C . LEU A 1 89 ? -5.691 -3.462 -9.772 1.00 89.31 89 LEU A C 1
ATOM 730 O O . LEU A 1 89 ? -5.696 -2.235 -9.631 1.00 89.31 89 LEU A O 1
ATOM 734 N N . VAL A 1 90 ? -4.624 -4.159 -10.157 1.00 90.38 90 VAL A N 1
ATOM 735 C CA . VAL A 1 90 ? -3.338 -3.558 -10.497 1.00 90.38 90 VAL A CA 1
ATOM 736 C C . VAL A 1 90 ? -2.895 -4.112 -11.844 1.00 90.38 90 VAL A C 1
ATOM 738 O O . VAL A 1 90 ? -2.535 -5.287 -11.927 1.00 90.38 90 VAL A O 1
ATOM 741 N N . PRO A 1 91 ? -2.940 -3.306 -12.915 1.00 89.06 91 PRO A N 1
ATOM 742 C CA . PRO A 1 91 ? -2.474 -3.745 -14.215 1.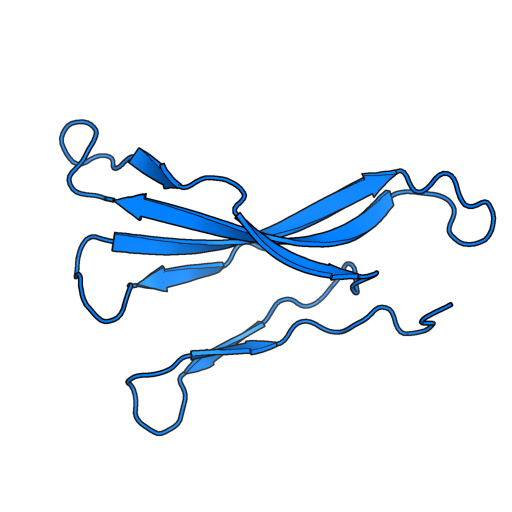00 89.06 91 PRO A CA 1
ATOM 743 C C . PR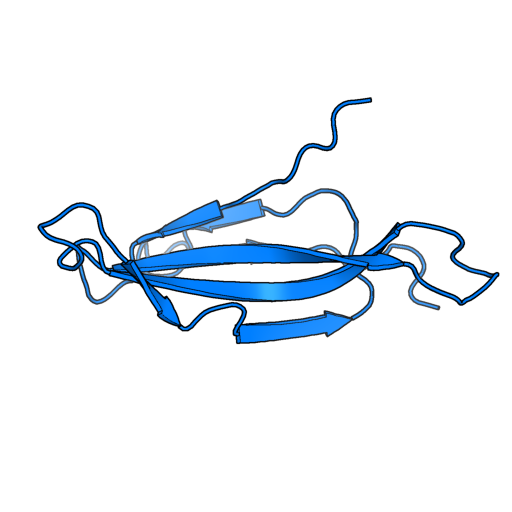O A 1 91 ? -0.973 -4.031 -14.180 1.00 89.06 91 PRO A C 1
ATOM 745 O O . PRO A 1 91 ? -0.181 -3.229 -13.673 1.00 89.06 91 PRO A O 1
ATOM 748 N N . GLY A 1 92 ? -0.584 -5.158 -14.773 1.00 87.69 92 GLY A N 1
ATOM 749 C CA . GLY A 1 92 ? 0.801 -5.388 -15.166 1.00 87.69 92 GLY A CA 1
ATOM 750 C C . GLY A 1 92 ? 1.249 -4.347 -16.191 1.00 87.69 92 GLY A C 1
ATOM 751 O O . GLY A 1 92 ? 0.433 -3.654 -16.810 1.00 87.69 92 GLY A O 1
ATOM 752 N N . ARG A 1 93 ? 2.558 -4.212 -16.376 1.00 80.56 93 ARG A N 1
ATOM 753 C CA . ARG A 1 93 ? 3.078 -3.377 -17.457 1.00 80.56 93 ARG A CA 1
ATOM 754 C C . ARG A 1 93 ? 2.729 -4.048 -18.795 1.00 80.56 93 ARG A C 1
ATOM 756 O O . ARG A 1 93 ? 2.966 -5.232 -18.968 1.00 80.56 93 ARG A O 1
ATOM 763 N N . ALA A 1 94 ? 2.155 -3.297 -19.742 1.00 65.44 94 ALA A N 1
ATOM 764 C CA . ALA A 1 94 ? 1.590 -3.845 -20.990 1.00 65.44 94 ALA A CA 1
ATOM 765 C C . ALA A 1 94 ? 2.581 -4.652 -21.856 1.00 65.44 94 ALA A C 1
ATOM 767 O O . ALA A 1 94 ? 2.161 -5.489 -22.648 1.00 65.44 94 ALA A O 1
ATOM 76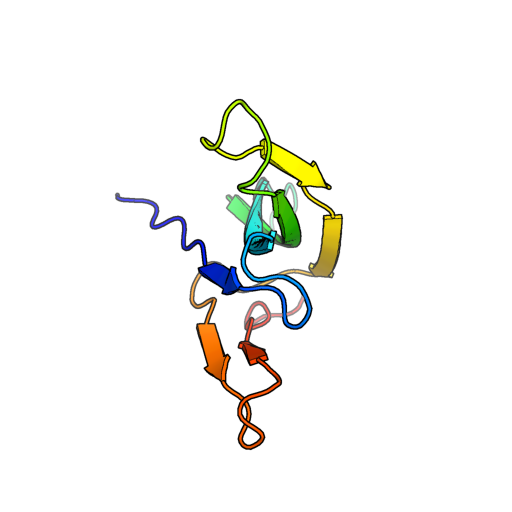8 N N . ASN A 1 95 ? 3.880 -4.413 -21.676 1.00 61.53 95 ASN A N 1
ATOM 769 C CA . ASN A 1 95 ? 4.956 -5.176 -22.292 1.00 61.53 95 ASN A CA 1
ATOM 770 C C . ASN A 1 95 ? 5.730 -5.887 -21.182 1.00 61.53 95 ASN A C 1
ATOM 772 O O . ASN A 1 95 ? 6.830 -5.452 -20.848 1.00 61.53 95 ASN A O 1
ATOM 776 N N . ASP A 1 96 ? 5.127 -6.904 -20.562 1.00 57.00 96 ASP A N 1
ATOM 777 C CA . ASP A 1 96 ? 5.870 -7.854 -19.732 1.00 57.00 96 ASP A CA 1
ATOM 778 C C . ASP A 1 96 ? 7.047 -8.368 -20.586 1.00 57.00 96 ASP A C 1
ATOM 780 O O . ASP A 1 96 ? 6.832 -9.112 -21.544 1.00 57.00 96 ASP A O 1
ATOM 784 N N . LEU A 1 97 ? 8.255 -7.856 -20.323 1.00 53.91 97 LEU A N 1
ATOM 785 C CA . LEU A 1 97 ? 9.494 -8.282 -20.979 1.00 53.91 97 LEU A CA 1
ATOM 786 C C . LEU A 1 97 ? 9.914 -9.659 -20.466 1.00 53.91 97 LEU A C 1
ATOM 788 O O . LEU A 1 97 ? 9.782 -9.888 -19.240 1.00 53.91 97 LEU A O 1
#

Sequence (97 aa):
MQLLMQHYLFPMFKSENQYILFHKFEEFDPNPQLPGATVTKLLYSTVDMTLNNGYGDVTEKNQLVIEKHLSGGDLTATRHSDNQDWWILVPGRANDL

pLDDT: mean 81.51, std 15.86, range [28.98, 97.75]

Organism: NCBI:txid2981993